Protein AF-A0A2K6G172-F1 (afdb_monomer_lite)

InterPro domains:
  IPR038752 IQ domain-containing protein H [PTHR14465] (1-135)

Radius of gyration: 27.64 Å; chains: 1; bounding box: 55×64×65 Å

Foldseek 3Di:
DDDPPPPDDVVVVVVVVVVVVVVVVVVVVVVVCVVVVVPPPDPVVVVVVVVVVVVVVVPDPDPDPPPPPPDPPPPPDDDDDPPPDDDDDDPDDPPVVVVVVLVVVCVVPVQDPVSQVVCCVVPVDGDDDDDDDPDD

pLDDT: mean 71.71, std 16.98, range [36.25, 97.62]

Structure (mmCIF, N/CA/C/O backbone):
data_AF-A0A2K6G172-F1
#
_entry.id   AF-A0A2K6G172-F1
#
loop_
_atom_site.group_PDB
_atom_site.id
_atom_site.type_symbol
_atom_site.label_atom_id
_atom_site.label_alt_id
_atom_site.label_comp_id
_atom_site.label_asym_id
_atom_site.label_entity_id
_atom_site.label_seq_id
_atom_site.pdbx_PDB_ins_code
_atom_site.Cartn_x
_atom_site.Cartn_y
_atom_site.Cartn_z
_atom_site.occupancy
_atom_site.B_iso_or_equiv
_atom_site.auth_seq_id
_atom_site.auth_comp_id
_atom_site.auth_asym_id
_atom_site.auth_atom_id
_atom_site.pdbx_PDB_model_num
ATOM 1 N N . MET A 1 1 ? -12.012 36.247 -32.125 1.00 36.25 1 MET A N 1
ATOM 2 C CA . MET A 1 1 ? -12.563 35.481 -30.994 1.00 36.25 1 MET A CA 1
ATOM 3 C C . MET A 1 1 ? -11.486 34.483 -30.634 1.00 36.25 1 MET A C 1
ATOM 5 O O . MET A 1 1 ? -11.160 33.651 -31.469 1.00 36.25 1 MET A O 1
ATOM 9 N N . THR A 1 2 ? -10.781 34.732 -29.533 1.00 42.03 2 THR A N 1
ATOM 10 C CA . THR A 1 2 ? -9.604 33.962 -29.114 1.00 42.03 2 THR A CA 1
ATOM 11 C C . THR A 1 2 ? -10.052 33.166 -27.903 1.00 42.03 2 THR A C 1
ATOM 13 O O . THR A 1 2 ? -10.256 33.736 -26.838 1.00 42.03 2 THR A O 1
ATOM 16 N N . GLU A 1 3 ? -10.318 31.884 -28.120 1.00 49.72 3 GLU A N 1
ATOM 17 C CA . GLU A 1 3 ? -10.799 30.957 -27.103 1.00 49.72 3 GLU A CA 1
ATOM 18 C C . GLU A 1 3 ? -9.665 30.723 -26.090 1.00 49.72 3 GLU A C 1
ATOM 20 O O . GLU A 1 3 ? -8.603 30.201 -26.443 1.00 49.72 3 GLU A O 1
ATOM 25 N N . GLU A 1 4 ? -9.854 31.167 -24.847 1.00 49.69 4 GLU A N 1
ATOM 26 C CA . GLU A 1 4 ? -8.942 30.890 -23.740 1.00 49.69 4 GLU A CA 1
ATOM 27 C C . GLU A 1 4 ? -9.039 29.399 -23.416 1.00 49.69 4 GLU A C 1
ATOM 29 O O . GLU A 1 4 ? -10.006 28.929 -22.823 1.00 49.69 4 GLU A O 1
ATOM 34 N N . SER A 1 5 ? -8.050 28.622 -23.855 1.00 55.66 5 SER A N 1
ATOM 35 C CA . SER A 1 5 ? -7.918 27.234 -23.433 1.00 55.66 5 SER A CA 1
ATOM 36 C C . SER A 1 5 ? -7.636 27.229 -21.932 1.00 55.66 5 SER A C 1
ATOM 38 O O . SER A 1 5 ? -6.499 27.487 -21.521 1.00 55.66 5 SER A O 1
ATOM 40 N N . GLU A 1 6 ? -8.663 26.973 -21.121 1.00 63.16 6 GLU A N 1
ATOM 41 C CA . GLU A 1 6 ? -8.497 26.681 -19.702 1.00 63.16 6 GLU A CA 1
ATOM 42 C C . GLU A 1 6 ? -7.418 25.605 -19.569 1.00 63.16 6 GLU A C 1
ATOM 44 O O . GLU A 1 6 ? -7.501 24.505 -20.123 1.00 63.16 6 GLU A O 1
ATOM 49 N N . ASN A 1 7 ? -6.328 25.994 -18.916 1.00 68.06 7 ASN A N 1
ATOM 50 C CA . ASN A 1 7 ? -5.125 25.200 -18.774 1.00 68.06 7 ASN A CA 1
ATOM 51 C C . ASN A 1 7 ? -5.439 24.074 -17.784 1.00 68.06 7 ASN A C 1
ATOM 53 O O . ASN A 1 7 ? -5.330 24.248 -16.572 1.00 68.06 7 ASN A O 1
ATOM 57 N N . TYR A 1 8 ? -5.947 22.958 -18.308 1.00 71.94 8 TYR A N 1
ATOM 58 C CA . TYR A 1 8 ? -6.303 21.786 -17.522 1.00 71.94 8 TYR A CA 1
ATOM 59 C C . TYR A 1 8 ? -5.034 21.206 -16.893 1.00 71.94 8 TYR A C 1
ATOM 61 O O . TYR A 1 8 ? -4.240 20.549 -17.568 1.00 71.94 8 TYR A O 1
ATOM 69 N N . ASP A 1 9 ? -4.841 21.469 -15.600 1.00 86.69 9 ASP A N 1
ATOM 70 C CA . ASP A 1 9 ? -3.805 20.830 -14.800 1.00 86.69 9 ASP A CA 1
ATOM 71 C C . ASP A 1 9 ? -4.366 19.529 -14.203 1.00 86.69 9 ASP A C 1
ATOM 73 O O . ASP A 1 9 ? -5.074 19.570 -13.188 1.00 86.69 9 ASP A O 1
ATOM 77 N N . PRO A 1 10 ? -4.055 18.360 -14.794 1.00 89.81 10 PRO A N 1
ATOM 78 C CA . PRO A 1 10 ? -4.575 17.085 -14.315 1.00 89.81 10 PRO A CA 1
ATOM 79 C C . PRO A 1 10 ? -4.172 16.815 -12.864 1.00 89.81 10 PRO A C 1
ATOM 81 O O . PRO A 1 10 ? -4.907 16.148 -12.138 1.00 89.81 10 PRO A O 1
ATOM 84 N N . VAL A 1 11 ? -3.018 17.328 -12.425 1.00 92.06 11 VAL A N 1
ATOM 85 C CA . VAL A 1 11 ? -2.538 17.138 -11.054 1.00 92.06 11 VAL A CA 1
ATOM 86 C C . VAL A 1 11 ? -3.365 17.980 -10.087 1.00 92.06 11 VAL A C 1
ATOM 88 O O . VAL A 1 11 ? -3.792 17.466 -9.052 1.00 92.06 11 VAL A O 1
ATOM 91 N N . GLY A 1 12 ? -3.643 19.236 -10.440 1.00 91.94 12 GLY A N 1
ATOM 92 C CA . GLY A 1 12 ? -4.508 20.127 -9.672 1.00 91.94 12 GLY A CA 1
ATOM 93 C C . GLY A 1 12 ? -5.913 19.558 -9.471 1.00 91.94 12 GLY A C 1
ATOM 94 O O . GLY A 1 12 ? -6.395 19.511 -8.339 1.00 91.94 12 GLY A O 1
ATOM 95 N N . SER A 1 13 ? -6.542 19.042 -10.532 1.00 93.12 13 SER A N 1
ATOM 96 C CA . SER A 1 13 ? -7.875 18.425 -10.441 1.00 93.12 13 SER A CA 1
ATOM 97 C C . SER A 1 13 ? -7.894 17.202 -9.520 1.00 93.12 13 SER A C 1
ATOM 99 O O . SER A 1 13 ? -8.789 17.078 -8.683 1.00 93.12 13 SER A O 1
ATOM 101 N N . ILE A 1 14 ? -6.880 16.334 -9.614 1.00 94.88 14 ILE A N 1
ATOM 102 C CA . ILE A 1 14 ? -6.747 15.168 -8.729 1.00 94.88 14 ILE A CA 1
ATOM 103 C C . ILE A 1 14 ? -6.564 15.613 -7.275 1.00 94.88 14 ILE A C 1
ATOM 105 O O . ILE A 1 14 ? -7.172 15.036 -6.376 1.00 94.88 14 ILE A O 1
ATOM 109 N N . LEU A 1 15 ? -5.749 16.640 -7.023 1.00 94.75 15 LEU A N 1
ATOM 110 C CA . LEU A 1 15 ? -5.473 17.103 -5.664 1.00 94.75 15 LEU A CA 1
ATOM 111 C C . LEU A 1 15 ? -6.719 17.694 -4.993 1.00 94.75 15 LEU A C 1
ATOM 113 O O . LEU A 1 15 ? -6.963 17.426 -3.817 1.00 94.75 15 LEU A O 1
ATOM 117 N N . ILE A 1 16 ? -7.521 18.451 -5.745 1.00 94.88 16 ILE A N 1
ATOM 118 C CA . ILE A 1 16 ? -8.801 18.992 -5.272 1.00 94.88 16 ILE A CA 1
ATOM 119 C C . ILE A 1 16 ? -9.770 17.852 -4.943 1.00 94.88 16 ILE A C 1
ATOM 121 O O . ILE A 1 16 ? -10.386 17.861 -3.879 1.00 94.88 16 ILE A O 1
ATOM 125 N N . GLN A 1 17 ? -9.861 16.843 -5.812 1.00 95.75 17 GLN A N 1
ATOM 126 C CA . GLN A 1 17 ? -10.735 15.693 -5.589 1.00 95.75 17 GLN A CA 1
ATOM 127 C C . GLN A 1 17 ? -10.321 14.890 -4.348 1.00 95.75 17 GLN A C 1
ATOM 129 O O . GLN A 1 17 ? -11.154 14.606 -3.494 1.00 95.75 17 GLN A O 1
ATOM 134 N N . VAL A 1 18 ? -9.027 14.589 -4.198 1.00 97.62 18 VAL A N 1
ATOM 135 C CA . VAL A 1 18 ? -8.506 13.893 -3.011 1.00 97.62 18 VAL A CA 1
ATOM 136 C C . VAL A 1 18 ? -8.783 14.695 -1.741 1.00 97.62 18 VAL A C 1
ATOM 138 O O . VAL A 1 18 ? -9.148 14.118 -0.721 1.00 97.62 18 VAL A O 1
ATOM 141 N N . HIS A 1 19 ? -8.623 16.018 -1.784 1.00 97.19 19 HIS A N 1
ATOM 142 C CA . HIS A 1 19 ? -8.904 16.871 -0.634 1.00 97.19 19 HIS A CA 1
ATOM 143 C C . HIS A 1 19 ? -10.375 16.779 -0.198 1.00 97.19 19 HIS A C 1
ATOM 145 O O . HIS A 1 19 ? -10.654 16.613 0.991 1.00 97.19 19 HIS A O 1
ATOM 151 N N . GLU A 1 20 ? -11.305 16.846 -1.150 1.00 97.00 20 GLU A N 1
ATOM 152 C CA . GLU A 1 20 ? -12.742 16.730 -0.892 1.00 97.00 20 GLU A CA 1
ATOM 153 C C . GLU A 1 20 ? -13.119 15.338 -0.355 1.00 97.00 20 GLU A C 1
ATOM 155 O O . GLU A 1 20 ? -13.793 15.219 0.672 1.00 97.00 20 GLU A O 1
ATOM 160 N N . ASP A 1 21 ? -12.599 14.277 -0.975 1.00 97.44 21 ASP A N 1
ATOM 161 C CA . ASP A 1 21 ? -12.836 12.896 -0.545 1.00 97.44 21 ASP A CA 1
ATOM 162 C C . ASP A 1 21 ? -12.342 12.661 0.893 1.00 97.44 21 ASP A C 1
ATOM 164 O O . ASP A 1 21 ? -13.026 12.031 1.709 1.00 97.44 21 ASP A O 1
ATOM 168 N N . LEU A 1 22 ? -11.167 13.202 1.236 1.00 97.62 22 LEU A N 1
ATOM 169 C CA . LEU A 1 22 ? -10.613 13.125 2.588 1.00 97.62 22 LEU A CA 1
ATOM 170 C C . LEU A 1 22 ? -11.458 13.900 3.604 1.00 97.62 22 LEU A C 1
ATOM 172 O O . LEU A 1 22 ? -11.632 13.430 4.734 1.00 97.62 22 LEU A O 1
ATOM 176 N N . TYR A 1 23 ? -12.004 15.055 3.219 1.00 96.00 23 TYR A N 1
ATOM 177 C CA . TYR A 1 23 ? -12.892 15.833 4.079 1.00 96.00 23 TYR A CA 1
ATOM 178 C C . TYR A 1 23 ? -14.171 15.050 4.409 1.00 96.00 23 TYR A C 1
ATOM 180 O O . TYR A 1 23 ? -14.504 14.869 5.585 1.00 96.00 23 TYR A O 1
ATOM 188 N N . GLN A 1 24 ? -14.826 14.482 3.395 1.00 96.12 24 GLN A N 1
ATOM 189 C CA . GLN A 1 24 ? -16.030 13.666 3.579 1.00 96.12 24 GLN A CA 1
ATOM 190 C C . GLN A 1 24 ? -15.756 12.388 4.375 1.00 96.12 24 GLN A C 1
ATOM 192 O O . GLN A 1 24 ? -16.582 11.954 5.184 1.00 96.12 24 GLN A O 1
ATOM 197 N N . LEU A 1 25 ? -14.596 11.762 4.163 1.00 95.31 25 LEU A N 1
ATOM 198 C CA . LEU A 1 25 ? -14.196 10.584 4.925 1.00 95.31 25 LEU A CA 1
ATOM 199 C C . LEU A 1 25 ? -14.031 10.922 6.408 1.00 95.31 25 LEU A C 1
ATOM 201 O O . LEU A 1 25 ? -14.536 10.189 7.261 1.00 95.31 25 LEU A O 1
ATOM 205 N N . LYS A 1 26 ? -13.375 12.045 6.722 1.00 92.75 26 LYS A N 1
ATOM 206 C CA . LYS A 1 26 ? -13.224 12.522 8.100 1.00 92.75 26 LYS A CA 1
ATOM 207 C C . LYS A 1 26 ? -14.585 12.747 8.752 1.00 92.75 26 LYS A C 1
ATOM 209 O O . LYS A 1 26 ? -14.801 12.262 9.860 1.00 92.75 26 LYS A O 1
ATOM 214 N N . GLU A 1 27 ? -15.505 13.423 8.069 1.00 91.50 27 GLU A N 1
ATOM 215 C CA . GLU A 1 27 ? -16.852 13.674 8.589 1.00 91.50 27 GLU A CA 1
ATOM 216 C C . GLU A 1 27 ? -17.590 12.359 8.894 1.00 91.50 27 GLU A C 1
ATOM 218 O O . GLU A 1 27 ? -18.073 12.151 10.014 1.00 91.50 27 GLU A O 1
ATOM 223 N N . LYS A 1 28 ? -17.575 11.407 7.952 1.00 92.81 28 LYS A N 1
ATOM 224 C CA . LYS A 1 28 ? -18.169 10.074 8.139 1.00 92.81 28 LYS A CA 1
ATOM 225 C C . LYS A 1 28 ? -17.560 9.349 9.341 1.00 92.81 28 LYS A C 1
ATOM 227 O O . LYS A 1 28 ? -18.300 8.838 10.178 1.00 92.81 28 LYS A O 1
ATOM 232 N N . LEU A 1 29 ? -16.232 9.345 9.477 1.00 86.94 29 LEU A N 1
ATOM 233 C CA . LEU A 1 29 ? -15.542 8.710 10.607 1.00 86.94 29 LEU A CA 1
ATOM 234 C C . LEU A 1 29 ? -15.863 9.381 11.946 1.00 86.94 29 LEU A C 1
ATOM 236 O O . LEU A 1 29 ? -16.038 8.684 12.947 1.00 86.94 29 LEU A O 1
ATOM 240 N N . THR A 1 30 ? -15.984 10.710 11.981 1.00 81.69 30 THR A N 1
ATOM 241 C CA . THR A 1 30 ? -16.383 11.414 13.208 1.00 81.69 30 THR A CA 1
ATOM 242 C C . THR A 1 30 ? -17.804 11.060 13.633 1.00 81.69 30 THR A C 1
ATOM 244 O O . THR A 1 30 ? -18.036 10.843 14.821 1.00 81.69 30 THR A O 1
ATOM 247 N N . LYS A 1 31 ? -18.729 10.895 12.679 1.00 82.44 31 LYS A N 1
ATOM 248 C CA . LYS A 1 31 ? -20.093 10.431 12.955 1.00 82.44 31 LYS A CA 1
ATOM 249 C C . LYS A 1 31 ? -20.113 9.006 13.524 1.00 82.44 31 LYS A C 1
ATOM 251 O O . LYS A 1 31 ? -20.748 8.776 14.548 1.00 82.44 31 LYS A O 1
ATOM 256 N N . PHE A 1 32 ? -19.363 8.075 12.929 1.00 68.31 32 PHE A N 1
ATOM 257 C CA . PHE A 1 32 ? -19.260 6.700 13.444 1.00 68.31 32 PHE A CA 1
ATOM 258 C C . PHE A 1 32 ? -18.601 6.630 14.826 1.00 68.31 32 PHE A C 1
ATOM 260 O O . PHE A 1 32 ? -19.015 5.838 15.670 1.00 68.31 32 PHE A O 1
ATOM 267 N N . SER A 1 33 ? -17.581 7.455 15.073 1.00 58.22 33 SER A N 1
ATOM 268 C CA . SER A 1 33 ? -16.931 7.548 16.384 1.00 58.22 33 SER A CA 1
ATOM 269 C C . SER A 1 33 ? -17.905 8.060 17.447 1.00 58.22 33 SER A C 1
ATOM 271 O O . SER A 1 33 ? -17.949 7.515 18.545 1.00 58.22 33 SER A O 1
ATOM 273 N N . LEU A 1 34 ? -18.747 9.042 17.105 1.00 58.19 34 LEU A N 1
ATOM 274 C CA . LEU A 1 34 ? -19.779 9.575 17.996 1.00 58.19 34 LEU A CA 1
ATOM 275 C C . LEU A 1 34 ? -20.856 8.527 18.339 1.00 58.19 34 LEU A C 1
ATOM 277 O O . LEU A 1 34 ? -21.249 8.436 19.498 1.00 58.19 34 LEU A O 1
ATOM 281 N N . GLU A 1 35 ? -21.276 7.702 17.374 1.00 56.03 35 GLU A N 1
ATOM 282 C CA . GLU A 1 35 ? -22.226 6.596 17.599 1.00 56.03 35 GLU A CA 1
ATOM 283 C C . GLU A 1 35 ? -21.615 5.443 18.425 1.00 56.03 35 GLU A C 1
ATOM 285 O O . GLU A 1 35 ? -22.300 4.865 19.267 1.00 56.03 35 GLU A O 1
ATOM 290 N N . LYS A 1 36 ? -20.317 5.137 18.261 1.00 54.44 36 LYS A N 1
ATOM 291 C CA . LYS A 1 36 ? -19.613 4.100 19.048 1.00 54.44 36 LYS A CA 1
ATOM 292 C C . LYS A 1 36 ? -19.187 4.539 20.451 1.00 54.44 36 LYS A C 1
ATOM 294 O O . LYS A 1 36 ? -18.973 3.691 21.310 1.00 54.44 36 LYS A O 1
ATOM 299 N N . LYS A 1 37 ? -19.067 5.844 20.709 1.00 54.69 37 LYS A N 1
ATOM 300 C CA . LYS A 1 37 ? -18.643 6.392 22.012 1.00 54.69 37 LYS A CA 1
ATOM 301 C C . LYS A 1 37 ? -19.701 6.235 23.119 1.00 54.69 37 LYS A C 1
ATOM 303 O O . LYS A 1 37 ? -19.434 6.592 24.263 1.00 54.69 37 LYS A O 1
ATOM 308 N N . GLY A 1 38 ? -20.885 5.709 22.792 1.00 54.91 38 GLY A N 1
ATOM 309 C CA . GLY A 1 38 ? -21.907 5.323 23.769 1.00 54.91 38 GLY A CA 1
ATOM 310 C C . GLY A 1 38 ? -21.553 4.075 24.588 1.00 54.91 38 GLY A C 1
ATOM 311 O O . GLY A 1 38 ? -22.126 3.875 25.654 1.00 54.91 38 GLY A O 1
ATOM 312 N N . GLU A 1 39 ? -20.591 3.265 24.136 1.00 62.53 39 GLU A N 1
ATOM 313 C CA . GLU A 1 39 ? -20.024 2.164 24.916 1.00 62.53 39 GLU A CA 1
ATOM 314 C C . GLU A 1 39 ? -18.762 2.678 25.613 1.00 62.53 39 GLU A C 1
ATOM 316 O O . GLU A 1 39 ? -17.709 2.869 25.002 1.00 62.53 39 GLU A O 1
ATOM 321 N N . THR A 1 40 ? -18.887 2.998 26.898 1.00 63.19 40 THR A N 1
ATOM 322 C CA . THR A 1 40 ? -17.771 3.476 27.711 1.00 63.19 40 THR A CA 1
ATOM 323 C C . THR A 1 40 ? -16.691 2.399 27.744 1.00 63.19 40 THR A C 1
ATOM 325 O O . THR A 1 40 ? -16.874 1.354 28.368 1.00 63.19 40 THR A O 1
ATOM 328 N N . LEU A 1 41 ? -15.573 2.633 27.059 1.00 67.50 41 LEU A N 1
ATOM 329 C CA . LEU A 1 41 ? -14.399 1.779 27.168 1.00 67.50 41 LEU A CA 1
ATOM 330 C C . LEU A 1 41 ? -13.908 1.858 28.618 1.00 67.50 41 LEU A C 1
ATOM 332 O O . LEU A 1 41 ? -13.392 2.893 29.042 1.00 67.50 41 LEU A O 1
ATOM 336 N N . ASP A 1 42 ? -14.132 0.795 29.387 1.00 80.25 42 ASP A N 1
ATOM 337 C CA . ASP A 1 42 ? -13.672 0.712 30.768 1.00 80.25 42 ASP A CA 1
ATOM 338 C C . ASP A 1 42 ? -12.140 0.692 30.785 1.00 80.25 42 ASP A C 1
ATOM 340 O O . ASP A 1 42 ? -11.498 -0.251 30.315 1.00 80.25 42 ASP A O 1
ATOM 344 N N . ILE A 1 43 ? -11.563 1.775 31.302 1.00 84.31 43 ILE A N 1
ATOM 345 C CA . ILE A 1 43 ? -10.116 1.990 31.373 1.00 84.31 43 ILE A CA 1
ATOM 346 C C . ILE A 1 43 ? -9.460 0.844 32.154 1.00 84.31 43 ILE A C 1
ATOM 348 O O . ILE A 1 43 ? -8.395 0.373 31.757 1.00 84.31 43 ILE A O 1
ATOM 352 N N . GLN A 1 44 ? -10.130 0.336 33.195 1.00 86.50 44 GLN A N 1
ATOM 353 C CA . GLN A 1 44 ? -9.614 -0.748 34.033 1.00 86.50 44 GLN A CA 1
ATOM 354 C C . GLN A 1 44 ? -9.526 -2.071 33.265 1.00 86.50 44 GLN A C 1
ATOM 356 O O . GLN A 1 44 ? -8.549 -2.811 33.394 1.00 86.50 44 GLN A O 1
ATOM 361 N N . ASN A 1 45 ? -10.514 -2.361 32.417 1.00 85.94 45 ASN A N 1
ATOM 362 C CA . ASN A 1 45 ? -10.497 -3.538 31.553 1.00 85.94 45 ASN A CA 1
ATOM 363 C C . ASN A 1 45 ? -9.341 -3.479 30.538 1.00 85.94 45 ASN A C 1
ATOM 365 O O . ASN A 1 45 ? -8.677 -4.486 30.290 1.00 85.94 45 ASN A O 1
ATOM 369 N N . LEU A 1 46 ? -9.055 -2.295 29.983 1.00 87.69 46 LEU A N 1
ATOM 370 C CA . LEU A 1 46 ? -7.934 -2.119 29.059 1.00 87.69 46 LEU A CA 1
ATOM 371 C C . LEU A 1 46 ? -6.582 -2.299 29.762 1.00 87.69 46 LEU A C 1
ATOM 373 O O . LEU A 1 46 ? -5.719 -3.004 29.243 1.00 87.69 46 LEU A O 1
ATOM 377 N N . GLU A 1 47 ? -6.422 -1.718 30.950 1.00 87.31 47 GLU A N 1
ATOM 378 C CA . GLU A 1 47 ? -5.227 -1.879 31.786 1.00 87.31 47 GLU A CA 1
ATOM 379 C C . GLU A 1 47 ? -4.993 -3.359 32.129 1.00 87.31 47 GLU A C 1
ATOM 381 O O . GLU A 1 47 ? -3.919 -3.903 31.869 1.00 87.31 47 GLU A O 1
ATOM 386 N N . THR A 1 48 ? -6.051 -4.063 32.543 1.00 90.56 48 THR A N 1
ATOM 387 C CA . THR A 1 48 ? -6.008 -5.505 32.837 1.00 90.56 48 THR A CA 1
ATOM 388 C C . THR A 1 48 ? -5.641 -6.341 31.602 1.00 90.56 48 THR A C 1
ATOM 390 O O . THR A 1 48 ? -4.876 -7.306 31.691 1.00 90.56 48 THR A O 1
ATOM 393 N N . ALA A 1 49 ? -6.170 -5.999 30.423 1.00 92.31 49 ALA A N 1
ATOM 394 C CA . ALA A 1 49 ? -5.862 -6.699 29.175 1.00 92.31 49 ALA A CA 1
ATOM 395 C C . ALA A 1 49 ? -4.402 -6.492 28.727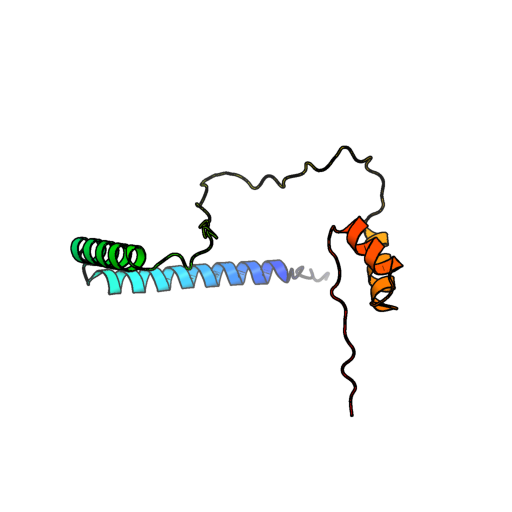 1.00 92.31 49 ALA A C 1
ATOM 397 O O . ALA A 1 49 ? -3.776 -7.431 28.214 1.00 92.31 49 ALA A O 1
ATOM 398 N N . ILE A 1 50 ? -3.847 -5.296 28.951 1.00 92.81 50 ILE A N 1
ATOM 399 C CA . ILE A 1 50 ? -2.437 -4.981 28.687 1.00 92.81 50 ILE A CA 1
ATOM 400 C C . ILE A 1 50 ? -1.543 -5.789 29.630 1.00 92.81 50 ILE A C 1
ATOM 402 O O . ILE A 1 50 ? -0.700 -6.549 29.148 1.00 92.81 50 ILE A O 1
ATOM 406 N N . GLU A 1 51 ? -1.776 -5.725 30.944 1.00 92.38 51 GLU A N 1
ATOM 407 C CA . GLU A 1 51 ? -0.984 -6.464 31.938 1.00 92.38 51 GLU A CA 1
ATOM 408 C C . GLU A 1 51 ? -0.986 -7.975 31.670 1.00 92.38 51 GLU A C 1
ATOM 410 O O . GLU A 1 51 ? 0.060 -8.634 31.703 1.00 92.38 51 GLU A O 1
ATOM 415 N N . ARG A 1 52 ? -2.152 -8.537 31.325 1.00 91.31 52 ARG A N 1
ATOM 416 C CA . ARG A 1 52 ? -2.290 -9.954 30.962 1.00 91.31 52 ARG A CA 1
ATOM 417 C C . ARG A 1 52 ? -1.434 -10.323 29.749 1.00 91.31 52 ARG A C 1
ATOM 419 O O . ARG A 1 52 ? -0.826 -11.395 29.729 1.00 91.31 52 ARG A O 1
ATOM 426 N N . THR A 1 53 ? -1.385 -9.450 28.747 1.00 91.75 53 THR A N 1
ATOM 427 C CA . THR A 1 53 ? -0.596 -9.664 27.528 1.00 91.75 53 THR A CA 1
ATOM 428 C C . THR A 1 53 ? 0.896 -9.538 27.817 1.00 91.75 53 THR A C 1
ATOM 430 O O . THR A 1 53 ? 1.673 -10.389 27.389 1.00 91.75 53 THR A O 1
ATOM 433 N N . GLU A 1 54 ? 1.309 -8.546 28.606 1.00 86.38 54 GLU A N 1
ATOM 434 C CA . GLU A 1 54 ? 2.705 -8.387 29.015 1.00 86.38 54 GLU A CA 1
ATOM 435 C C . GLU A 1 54 ? 3.219 -9.588 29.809 1.00 86.38 54 GLU A C 1
ATOM 437 O O . GLU A 1 54 ? 4.330 -10.063 29.561 1.00 86.38 54 GLU A O 1
ATOM 442 N N . MET A 1 55 ? 2.420 -10.106 30.745 1.00 84.06 55 MET A N 1
ATOM 443 C CA . MET A 1 55 ? 2.770 -11.321 31.483 1.00 84.06 55 MET A CA 1
ATOM 444 C C . MET A 1 55 ? 2.909 -12.530 30.551 1.00 84.06 55 MET A C 1
ATOM 446 O O . MET A 1 55 ? 3.860 -13.298 30.688 1.00 84.06 55 MET A O 1
ATOM 450 N N . GLY A 1 56 ? 2.009 -12.680 29.573 1.00 82.69 56 GLY A N 1
ATOM 451 C CA . GLY A 1 56 ? 2.083 -13.749 28.573 1.00 82.69 56 GLY A CA 1
ATOM 452 C C . GLY A 1 56 ? 3.328 -13.657 27.686 1.00 82.69 56 GLY A C 1
ATOM 453 O O . GLY A 1 56 ? 3.975 -14.669 27.428 1.00 82.69 56 GLY A O 1
ATOM 454 N N . LEU A 1 57 ? 3.709 -12.446 27.272 1.00 79.06 57 LEU A N 1
ATOM 455 C CA . LEU A 1 57 ? 4.912 -12.205 26.472 1.00 79.06 57 LEU A CA 1
ATOM 456 C C . LEU A 1 57 ? 6.205 -12.442 27.266 1.00 79.06 57 LEU A C 1
ATOM 458 O O . LEU A 1 57 ? 7.169 -12.958 26.707 1.00 79.06 57 LEU A O 1
ATOM 462 N N . LYS A 1 58 ? 6.225 -12.128 28.569 1.00 74.69 58 LYS A N 1
ATOM 463 C CA . LYS A 1 58 ? 7.377 -12.377 29.460 1.00 74.69 58 LYS A CA 1
ATOM 464 C C . LYS A 1 58 ? 7.685 -13.870 29.648 1.00 74.69 58 LYS A C 1
ATOM 466 O O . LYS A 1 58 ? 8.827 -14.213 29.936 1.00 74.69 58 LYS A O 1
ATOM 471 N N . LEU A 1 59 ? 6.694 -14.751 29.482 1.00 73.62 59 LEU A N 1
ATOM 472 C CA . LEU A 1 59 ? 6.859 -16.208 29.587 1.00 73.62 59 LEU A CA 1
ATOM 473 C C . LEU A 1 59 ? 7.364 -16.866 28.291 1.00 73.62 59 LEU A C 1
ATOM 475 O O . LEU A 1 59 ? 7.720 -18.045 28.313 1.00 73.62 59 LEU A O 1
ATOM 479 N N . LEU A 1 60 ? 7.410 -16.138 27.170 1.00 70.25 60 LEU A N 1
ATOM 480 C CA . LEU A 1 60 ? 7.954 -16.647 25.913 1.00 70.25 60 LEU A CA 1
ATOM 481 C C . LEU A 1 60 ? 9.491 -16.525 25.922 1.00 70.25 60 LEU A C 1
ATOM 483 O O . LEU A 1 60 ? 10.010 -15.410 26.009 1.00 70.25 60 LEU A O 1
ATOM 487 N N . PRO A 1 61 ? 10.254 -17.629 25.789 1.00 56.31 61 PRO A N 1
ATOM 488 C CA . PRO A 1 61 ? 11.699 -17.553 25.634 1.00 56.31 61 PRO A CA 1
ATOM 489 C C . PRO A 1 61 ? 12.030 -16.949 24.262 1.00 56.31 61 PRO A C 1
ATOM 491 O O . PRO A 1 61 ? 11.923 -17.615 23.237 1.00 56.31 61 PRO A O 1
ATOM 494 N N . THR A 1 62 ? 12.398 -15.664 24.252 1.00 59.31 62 THR A N 1
ATOM 495 C CA . THR A 1 62 ? 13.275 -15.011 23.259 1.00 59.31 62 THR A CA 1
ATOM 496 C C . THR A 1 62 ? 13.123 -15.479 21.803 1.00 59.31 62 THR A C 1
ATOM 498 O O . THR A 1 62 ? 14.062 -16.018 21.221 1.00 59.31 62 THR A O 1
ATOM 501 N N . LEU A 1 63 ? 11.970 -15.229 21.179 1.00 54.66 63 LEU A N 1
ATOM 502 C CA . LEU A 1 63 ? 11.810 -15.343 19.719 1.00 54.66 63 LEU A CA 1
ATOM 503 C C . LEU A 1 63 ? 11.521 -13.984 19.070 1.00 54.66 63 LEU A C 1
ATOM 505 O O . LEU A 1 63 ? 10.773 -13.868 18.104 1.00 54.66 63 LEU A O 1
ATOM 509 N N . ILE A 1 64 ? 12.118 -12.936 19.630 1.00 53.88 64 ILE A N 1
ATOM 510 C CA . ILE A 1 64 ? 12.108 -11.595 19.059 1.00 53.88 64 ILE A CA 1
ATOM 511 C C . ILE A 1 64 ? 13.551 -11.102 19.139 1.00 53.88 64 ILE A C 1
ATOM 513 O O . ILE A 1 64 ? 13.973 -10.498 20.123 1.00 53.88 64 ILE A O 1
ATOM 517 N N . ASP A 1 65 ? 14.325 -11.424 18.099 1.00 52.72 65 ASP A N 1
ATOM 518 C CA . ASP A 1 65 ? 15.412 -10.550 17.656 1.00 52.72 65 ASP A CA 1
ATOM 519 C C . ASP A 1 65 ? 14.882 -9.117 17.730 1.00 52.72 65 ASP A C 1
ATOM 521 O O . ASP A 1 65 ? 13.795 -8.837 17.217 1.00 52.72 65 ASP A O 1
ATOM 525 N N . GLN A 1 66 ? 15.580 -8.252 18.459 1.00 52.94 66 GLN A N 1
ATOM 526 C CA . GLN A 1 66 ? 15.165 -6.883 18.731 1.00 52.94 66 GLN A CA 1
ATOM 527 C C . GLN A 1 66 ? 15.177 -6.049 17.438 1.00 52.94 66 GLN A C 1
ATOM 529 O O . GLN A 1 66 ? 15.970 -5.129 17.274 1.00 52.94 66 GLN A O 1
ATOM 534 N N . LYS A 1 67 ? 14.241 -6.300 16.523 1.00 59.97 67 LYS A N 1
ATOM 535 C CA . LYS A 1 67 ? 13.690 -5.258 15.667 1.00 59.97 67 LYS A CA 1
ATOM 536 C C . LYS A 1 67 ? 12.654 -4.538 16.501 1.00 59.97 67 LYS A C 1
ATOM 538 O O . LYS A 1 67 ? 11.467 -4.850 16.455 1.00 59.97 67 LYS A O 1
ATOM 543 N N . SER A 1 68 ? 13.129 -3.581 17.291 1.00 55.56 68 SER A N 1
ATOM 544 C CA . SER A 1 68 ? 12.282 -2.501 17.769 1.00 55.56 68 SER A CA 1
ATOM 545 C C . SER A 1 68 ? 11.538 -1.947 16.557 1.00 55.56 68 SER A C 1
ATOM 547 O O . SER A 1 68 ? 12.116 -1.345 15.652 1.00 55.56 68 SER A O 1
ATOM 549 N N . PHE A 1 69 ? 10.239 -2.216 16.494 1.00 61.00 69 PHE A N 1
ATOM 550 C CA . PHE A 1 69 ? 9.377 -1.487 15.590 1.00 61.00 69 PHE A CA 1
ATOM 551 C C . PHE A 1 69 ? 9.293 -0.079 16.174 1.00 61.00 69 PHE A C 1
ATOM 553 O O . PHE A 1 69 ? 8.497 0.189 17.070 1.00 61.00 69 PHE A O 1
ATOM 560 N N . ILE A 1 70 ? 10.210 0.797 15.758 1.00 58.19 70 ILE A N 1
ATOM 561 C CA . ILE A 1 70 ? 10.144 2.211 16.104 1.00 58.19 70 ILE A CA 1
ATOM 562 C C . ILE A 1 70 ? 8.917 2.744 15.377 1.00 58.19 70 ILE A C 1
ATOM 564 O O . ILE A 1 70 ? 8.941 2.974 14.167 1.00 58.19 70 ILE A O 1
ATOM 568 N N . PHE A 1 71 ? 7.824 2.888 16.121 1.00 51.47 71 PHE A N 1
ATOM 569 C CA . PHE A 1 71 ? 6.690 3.676 15.677 1.00 51.47 71 PHE A CA 1
ATOM 570 C C . PHE A 1 71 ? 7.225 5.078 15.358 1.00 51.47 71 PHE A C 1
ATOM 572 O O . PHE A 1 71 ? 8.014 5.595 16.157 1.00 51.47 71 PHE A O 1
ATOM 579 N N . PRO A 1 72 ? 6.868 5.698 14.221 1.00 56.03 72 PRO A N 1
ATOM 580 C CA . PRO A 1 72 ? 7.199 7.093 14.000 1.00 56.03 72 PRO A CA 1
ATOM 581 C C . PRO A 1 72 ? 6.555 7.878 15.139 1.00 56.03 72 PRO A C 1
ATOM 583 O O . PRO A 1 72 ? 5.340 8.051 15.174 1.00 56.03 72 PRO A O 1
ATOM 586 N N . LEU A 1 73 ? 7.361 8.278 16.120 1.00 55.47 73 LEU A N 1
ATOM 587 C CA . LEU A 1 73 ? 6.954 9.274 17.088 1.00 55.47 73 LEU A CA 1
ATOM 588 C C . LEU A 1 73 ? 6.670 10.503 16.235 1.00 55.47 73 LEU A C 1
ATOM 590 O O . LEU A 1 73 ? 7.602 11.022 15.617 1.00 55.47 73 LEU A O 1
ATOM 594 N N . GLU A 1 74 ? 5.399 10.886 16.103 1.00 52.59 74 GLU A N 1
ATOM 595 C CA . GLU A 1 74 ? 5.017 12.119 15.426 1.00 52.59 74 GLU A CA 1
ATOM 596 C C . GLU A 1 74 ? 5.767 13.257 16.118 1.00 52.59 74 GLU A C 1
ATOM 598 O O . GLU A 1 74 ? 5.391 13.742 17.182 1.00 52.59 74 GLU A O 1
ATOM 603 N N . SER A 1 75 ? 6.915 13.630 15.550 1.00 52.59 75 SER A N 1
ATOM 604 C CA . SER A 1 75 ? 7.658 14.788 15.999 1.00 52.59 75 SER A CA 1
ATOM 605 C C . SER A 1 75 ? 6.926 15.988 15.420 1.00 52.59 75 SER A C 1
ATOM 607 O O . SER A 1 75 ? 7.201 16.424 14.298 1.00 52.59 75 SER A O 1
ATOM 609 N N . GLU A 1 76 ? 5.954 16.477 16.178 1.00 48.72 76 GLU A N 1
ATOM 610 C CA . GLU A 1 76 ? 5.414 17.827 16.075 1.00 48.72 76 GLU A CA 1
ATOM 611 C C . GLU A 1 76 ? 6.557 18.807 15.720 1.00 48.72 76 GLU A C 1
ATOM 613 O O . GLU A 1 76 ? 7.490 19.028 16.498 1.00 48.72 76 GLU A O 1
ATOM 618 N N . GLY A 1 77 ? 6.530 19.358 14.501 1.00 51.72 77 GLY A N 1
ATOM 619 C CA . GLY A 1 77 ? 7.249 20.594 14.176 1.00 51.72 77 GLY A CA 1
ATOM 620 C C . GLY A 1 77 ? 8.686 20.523 13.643 1.00 51.72 77 GLY A C 1
ATOM 621 O O . GLY A 1 77 ? 9.368 21.550 13.676 1.00 51.72 77 GLY A O 1
ATOM 622 N N . LYS A 1 78 ? 9.183 19.405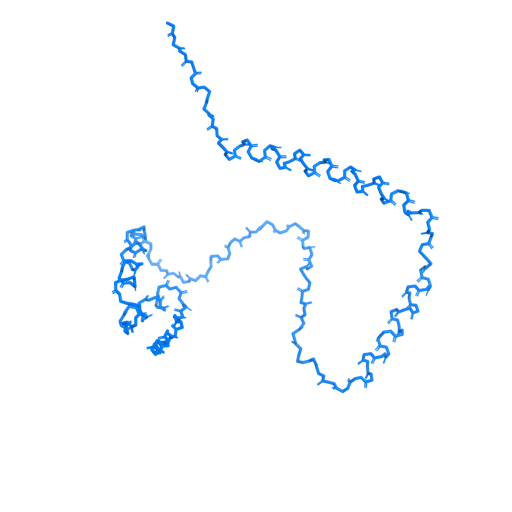 13.094 1.00 51.56 78 LYS A N 1
ATOM 623 C CA . LYS A 1 78 ? 10.460 19.423 12.340 1.00 51.56 78 LYS A CA 1
ATOM 624 C C . LYS A 1 78 ? 10.209 19.336 10.841 1.00 51.56 78 LYS A C 1
ATOM 626 O O . LYS A 1 78 ? 10.083 18.264 10.263 1.00 51.56 78 LYS A O 1
ATOM 631 N N . LEU A 1 79 ? 10.153 20.517 10.231 1.00 46.69 79 LEU A N 1
ATOM 632 C CA . LEU A 1 79 ? 10.241 20.755 8.794 1.00 46.69 79 LEU A CA 1
ATOM 633 C C . LEU A 1 79 ? 11.350 19.859 8.226 1.00 46.69 79 LEU A C 1
ATOM 635 O O . LEU A 1 79 ? 12.512 20.021 8.602 1.00 46.69 79 LEU A O 1
ATOM 639 N N . TRP A 1 80 ? 10.977 18.878 7.399 1.00 38.31 80 TRP A N 1
ATOM 640 C CA . TRP A 1 80 ? 11.889 17.919 6.782 1.00 38.31 80 TRP A CA 1
ATOM 641 C C . TRP A 1 80 ? 13.115 18.642 6.221 1.00 38.31 80 TRP A C 1
ATOM 643 O O . TRP A 1 80 ? 13.055 19.272 5.168 1.00 38.31 80 TRP A O 1
ATOM 653 N N . GLN A 1 81 ? 14.242 18.570 6.923 1.00 51.34 81 GLN A N 1
ATOM 654 C CA . GLN A 1 81 ? 15.526 18.934 6.348 1.00 51.34 81 GLN A CA 1
ATOM 655 C C . GLN A 1 81 ? 15.935 17.728 5.500 1.00 51.34 81 GLN A C 1
ATOM 657 O O . GLN A 1 81 ? 16.203 16.668 6.070 1.00 51.34 81 GLN A O 1
ATOM 662 N N . PRO A 1 82 ? 15.972 17.817 4.157 1.00 50.28 82 PRO A N 1
ATOM 663 C CA . PRO A 1 82 ? 16.579 16.756 3.378 1.00 50.28 82 PRO A CA 1
ATOM 664 C C . PRO A 1 82 ? 18.041 16.706 3.808 1.00 50.28 82 PRO A C 1
ATOM 666 O O . PRO A 1 82 ? 18.784 17.664 3.590 1.00 50.28 82 PRO A O 1
ATOM 669 N N . GLN A 1 83 ? 18.429 15.612 4.461 1.00 49.16 83 GLN A N 1
ATOM 670 C CA . GLN A 1 83 ? 19.776 15.342 4.946 1.00 49.16 83 GLN A CA 1
ATOM 671 C C . GLN A 1 83 ? 20.759 15.351 3.767 1.00 49.16 83 GLN A C 1
ATOM 673 O O . GLN A 1 83 ? 21.106 14.329 3.181 1.00 49.16 83 GLN A O 1
ATOM 678 N N . ARG A 1 84 ? 21.195 16.548 3.377 1.00 56.22 84 ARG A N 1
ATOM 679 C CA . ARG A 1 84 ? 22.283 16.779 2.437 1.00 56.22 84 ARG A CA 1
ATOM 680 C C . ARG A 1 84 ? 23.560 16.895 3.237 1.00 56.22 84 ARG A C 1
ATOM 682 O O . ARG A 1 84 ? 24.021 18.012 3.408 1.00 56.22 84 ARG A O 1
ATOM 689 N N . GLN A 1 85 ? 24.146 15.785 3.670 1.00 56.91 85 GLN A N 1
ATOM 690 C CA . GLN A 1 85 ? 25.586 15.753 3.945 1.00 56.91 85 GLN A CA 1
ATOM 691 C C . GLN A 1 85 ? 26.169 14.384 3.594 1.00 56.91 85 GLN A C 1
ATOM 693 O O . GLN A 1 85 ? 26.492 13.576 4.454 1.00 56.91 85 GLN A O 1
ATOM 698 N N . HIS A 1 86 ? 26.355 14.159 2.294 1.00 42.78 86 HIS A N 1
ATOM 699 C CA . HIS A 1 86 ? 27.474 13.352 1.825 1.00 42.78 86 HIS A CA 1
ATOM 700 C C . HIS A 1 86 ? 28.394 14.252 1.014 1.00 42.78 86 HIS A C 1
ATOM 702 O O . HIS A 1 86 ? 28.079 14.583 -0.125 1.00 42.78 86 HIS A O 1
ATOM 708 N N . GLY A 1 87 ? 29.508 14.623 1.647 1.00 40.94 87 GLY A N 1
ATOM 709 C CA . GLY A 1 87 ? 30.767 14.992 1.011 1.00 40.94 87 GLY A CA 1
ATOM 710 C C . GLY A 1 87 ? 30.775 16.299 0.226 1.00 40.94 87 GLY A C 1
ATOM 711 O O . GLY A 1 87 ? 29.943 16.567 -0.636 1.00 40.94 87 GLY A O 1
ATOM 712 N N . SER A 1 88 ? 31.804 17.101 0.464 1.00 51.81 88 SER A N 1
ATOM 713 C CA . SER A 1 88 ? 32.263 18.097 -0.495 1.00 51.81 88 SER A CA 1
ATOM 714 C C . SER A 1 88 ? 32.623 17.407 -1.819 1.00 51.81 88 SER A C 1
ATOM 716 O O . SER A 1 88 ? 33.756 16.978 -2.020 1.00 51.81 88 SER A O 1
ATOM 718 N N . PHE A 1 89 ? 31.660 17.277 -2.727 1.00 45.78 89 PHE A N 1
ATOM 719 C CA . PHE A 1 89 ? 31.910 16.877 -4.107 1.00 45.78 89 PHE A CA 1
ATOM 720 C C . PHE A 1 89 ? 31.735 18.102 -5.010 1.00 45.78 89 PHE A C 1
ATOM 722 O O . PHE A 1 89 ? 30.719 18.799 -4.897 1.00 45.78 89 PHE A O 1
ATOM 729 N N . PRO A 1 90 ? 32.701 18.403 -5.899 1.00 45.03 90 PRO A N 1
ATOM 730 C CA . PRO A 1 90 ? 32.601 19.555 -6.773 1.00 45.03 90 PRO A CA 1
ATOM 731 C C . PRO A 1 90 ? 31.374 19.406 -7.672 1.00 45.03 90 PRO A C 1
ATOM 733 O O . PRO A 1 90 ? 31.201 18.423 -8.397 1.00 45.03 90 PRO A O 1
ATOM 736 N N . ARG A 1 91 ? 30.495 20.406 -7.595 1.00 50.38 91 ARG A N 1
ATOM 737 C CA . ARG A 1 91 ? 29.306 20.545 -8.431 1.00 50.38 91 ARG A CA 1
ATOM 738 C C . ARG A 1 91 ? 29.701 20.847 -9.872 1.00 50.38 91 ARG A C 1
ATOM 740 O O . ARG A 1 91 ? 29.614 21.998 -10.264 1.00 50.38 91 ARG A O 1
ATOM 747 N N . VAL A 1 92 ? 30.039 19.838 -10.669 1.00 48.25 92 VAL A N 1
ATOM 748 C CA . VAL A 1 92 ? 29.787 19.865 -12.121 1.00 48.25 92 VAL A CA 1
ATOM 749 C C . VAL A 1 92 ? 29.637 18.431 -12.628 1.00 48.25 92 VAL A C 1
ATOM 751 O O . VAL A 1 92 ? 30.609 17.806 -13.028 1.00 48.25 92 VAL A O 1
ATOM 754 N N . PHE A 1 93 ? 28.412 17.898 -12.668 1.00 49.66 93 PHE A N 1
ATOM 755 C CA . PHE A 1 93 ? 28.103 16.797 -13.585 1.00 49.66 93 PHE A CA 1
ATOM 756 C C . PHE A 1 93 ? 26.680 16.944 -14.141 1.00 49.66 93 PHE A C 1
ATOM 758 O O . PHE A 1 93 ? 25.733 17.058 -13.359 1.00 49.66 93 PHE A O 1
ATOM 765 N N . PRO A 1 94 ? 26.489 16.896 -15.475 1.00 48.88 94 PRO A N 1
ATOM 766 C CA . PRO A 1 94 ? 25.167 16.919 -16.093 1.00 48.88 94 PRO A CA 1
ATOM 767 C C . PRO A 1 94 ? 24.470 15.574 -15.831 1.00 48.88 94 PRO A C 1
ATOM 769 O O . PRO A 1 94 ? 24.578 14.611 -16.591 1.00 48.88 94 PRO A O 1
ATOM 772 N N . ARG A 1 95 ? 23.795 15.485 -14.680 1.00 53.16 95 ARG A N 1
ATOM 773 C CA . ARG A 1 95 ? 23.274 14.241 -14.084 1.00 53.16 95 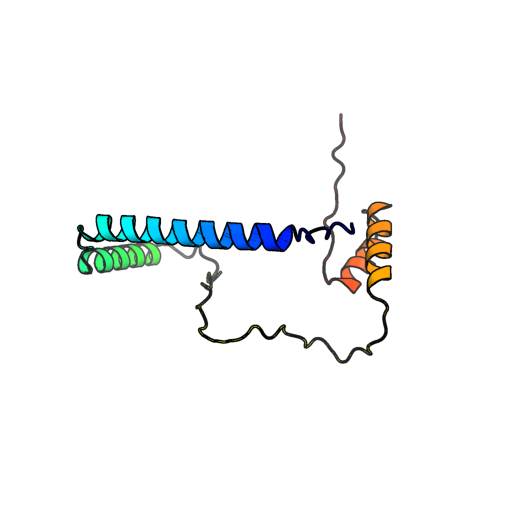ARG A CA 1
ATOM 774 C C . ARG A 1 95 ? 22.119 13.611 -14.874 1.00 53.16 95 ARG A C 1
ATOM 776 O O . ARG A 1 95 ? 21.909 12.405 -14.773 1.00 53.16 95 ARG A O 1
ATOM 783 N N . ALA A 1 96 ? 21.417 14.387 -15.702 1.00 54.78 96 ALA A N 1
ATOM 784 C CA . ALA A 1 96 ? 20.271 13.904 -16.473 1.00 54.78 96 ALA A CA 1
ATOM 785 C C . ALA A 1 96 ? 20.666 12.889 -17.563 1.00 54.78 96 ALA A C 1
ATOM 787 O O . ALA A 1 96 ? 20.018 11.855 -17.700 1.00 54.78 96 ALA A O 1
ATOM 788 N N . LYS A 1 97 ? 21.773 13.113 -18.290 1.00 54.84 97 LYS A N 1
ATOM 789 C CA . LYS A 1 97 ? 22.157 12.239 -19.418 1.00 54.84 97 LYS A CA 1
ATOM 790 C C . LYS A 1 97 ? 22.830 10.928 -18.987 1.00 54.84 97 LYS A C 1
ATOM 792 O O . LYS A 1 97 ? 22.764 9.941 -19.713 1.00 54.84 97 LYS A O 1
ATOM 797 N N . ARG A 1 98 ? 23.428 10.879 -17.788 1.00 59.69 98 ARG A N 1
ATOM 798 C CA . ARG A 1 98 ? 24.096 9.670 -17.263 1.00 59.69 98 ARG A CA 1
ATOM 799 C C . ARG A 1 98 ? 23.117 8.608 -16.762 1.00 59.69 98 ARG A C 1
ATOM 801 O O . ARG A 1 98 ? 23.374 7.428 -16.969 1.00 59.69 98 ARG A O 1
ATOM 808 N N . LYS A 1 99 ? 21.988 9.015 -16.163 1.00 63.19 99 LYS A N 1
ATOM 809 C CA . LYS A 1 99 ? 20.955 8.078 -15.680 1.00 63.19 99 LYS A CA 1
ATOM 810 C C . LYS A 1 99 ? 20.319 7.300 -16.837 1.00 63.19 99 LYS A C 1
ATOM 812 O O . LYS A 1 99 ? 20.180 6.087 -16.749 1.00 63.19 99 LYS A O 1
ATOM 817 N N . ILE A 1 100 ? 20.018 7.983 -17.944 1.00 73.25 100 ILE A N 1
ATOM 818 C CA . ILE A 1 100 ? 19.496 7.355 -19.169 1.00 73.25 100 ILE A CA 1
ATOM 819 C C . ILE A 1 100 ? 20.541 6.419 -19.787 1.00 73.25 100 ILE A C 1
ATOM 821 O O . ILE A 1 100 ? 20.228 5.271 -20.083 1.00 73.25 100 ILE A O 1
ATOM 825 N N . GLY A 1 101 ? 21.797 6.867 -19.903 1.00 72.81 101 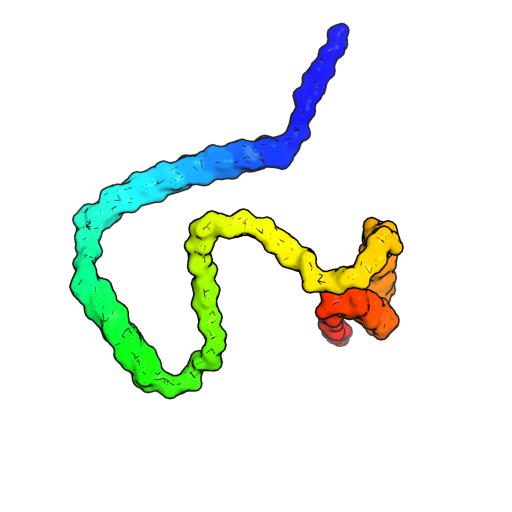GLY A N 1
ATOM 826 C CA . GLY A 1 101 ? 22.872 6.040 -20.455 1.00 72.81 101 GLY A CA 1
ATOM 827 C C . GLY A 1 101 ? 23.151 4.765 -19.652 1.00 72.81 101 GLY A C 1
ATOM 828 O O . GLY A 1 101 ? 23.399 3.718 -20.242 1.00 72.81 101 GLY A O 1
ATOM 829 N N . LEU A 1 102 ? 23.087 4.824 -18.318 1.00 72.88 102 LEU A N 1
ATOM 830 C CA . LEU A 1 102 ? 23.296 3.646 -17.476 1.00 72.88 102 LEU A CA 1
ATOM 831 C C . LEU A 1 102 ? 22.111 2.671 -17.544 1.00 72.88 102 LEU A C 1
ATOM 833 O O . LEU A 1 102 ? 22.333 1.473 -17.682 1.00 72.88 102 LEU A O 1
ATOM 837 N N . ASN A 1 103 ? 20.872 3.172 -17.511 1.00 74.00 103 ASN A N 1
ATOM 838 C CA . ASN A 1 103 ? 19.677 2.331 -17.642 1.00 74.00 103 ASN A CA 1
ATOM 839 C C . ASN A 1 103 ? 19.663 1.561 -18.970 1.00 74.00 103 ASN A C 1
ATOM 841 O O . ASN A 1 103 ? 19.411 0.361 -18.972 1.00 74.00 103 ASN A O 1
ATOM 845 N N . VAL A 1 104 ? 20.007 2.220 -20.083 1.00 78.69 104 VAL A N 1
ATOM 846 C CA . VAL A 1 104 ? 20.089 1.568 -21.401 1.00 78.69 104 VAL A CA 1
ATOM 847 C C . VAL A 1 104 ? 21.158 0.475 -21.416 1.00 78.69 104 VAL A C 1
ATOM 849 O O . VAL A 1 104 ? 20.909 -0.612 -21.925 1.00 78.69 104 VAL A O 1
ATOM 852 N N . LYS A 1 105 ? 22.325 0.724 -20.811 1.00 74.44 105 LYS A N 1
ATOM 853 C CA . LYS A 1 105 ? 23.400 -0.274 -20.718 1.00 74.44 105 LYS A CA 1
ATOM 854 C C . LYS A 1 105 ? 22.984 -1.522 -19.930 1.00 74.44 105 LYS A C 1
ATOM 856 O O . LYS A 1 105 ? 23.271 -2.629 -20.367 1.00 74.44 105 LYS A O 1
ATOM 861 N N . ILE A 1 106 ? 22.269 -1.360 -18.815 1.00 79.88 106 ILE A N 1
ATOM 862 C CA . ILE A 1 106 ? 21.762 -2.490 -18.012 1.00 79.88 106 ILE A CA 1
ATOM 863 C C . ILE A 1 106 ? 20.677 -3.264 -18.769 1.00 79.88 106 ILE A C 1
ATOM 865 O O . ILE A 1 106 ? 20.637 -4.484 -18.691 1.00 79.88 106 ILE A O 1
ATOM 869 N N . MET A 1 107 ? 19.803 -2.576 -19.511 1.00 76.50 107 MET A N 1
ATOM 870 C CA . MET A 1 107 ? 18.754 -3.235 -20.302 1.00 76.50 107 MET A CA 1
ATOM 871 C C . MET A 1 107 ? 19.310 -4.061 -21.464 1.00 76.50 107 MET A C 1
ATOM 873 O O . MET A 1 107 ? 18.697 -5.052 -21.845 1.00 76.50 107 MET A O 1
ATOM 877 N N . GLN A 1 108 ? 20.442 -3.647 -22.037 1.00 77.19 108 GLN A N 1
ATOM 878 C CA . GLN A 1 108 ? 21.107 -4.388 -23.110 1.00 77.19 108 GLN A CA 1
ATOM 879 C C . GLN A 1 108 ? 21.742 -5.689 -22.608 1.00 77.19 108 GLN A C 1
ATOM 881 O O . GLN A 1 108 ? 21.741 -6.675 -23.336 1.00 77.19 108 GLN A O 1
ATOM 886 N N . ASP A 1 109 ? 22.271 -5.690 -21.381 1.00 80.00 109 ASP A N 1
ATOM 887 C CA . ASP A 1 109 ? 22.866 -6.867 -20.749 1.00 80.00 109 ASP A CA 1
ATOM 888 C C . ASP A 1 109 ? 22.800 -6.735 -19.211 1.00 80.00 109 ASP A C 1
ATOM 890 O O . ASP A 1 109 ? 23.641 -6.046 -18.608 1.00 80.00 109 ASP A O 1
ATOM 894 N N . PRO A 1 110 ? 21.795 -7.357 -18.567 1.00 77.19 110 PRO A N 1
ATOM 895 C CA . PRO A 1 110 ? 21.599 -7.273 -17.122 1.00 77.19 110 PRO A CA 1
ATOM 896 C C . PRO A 1 110 ? 22.588 -8.137 -16.322 1.00 77.19 110 PRO A C 1
ATOM 898 O O . PRO A 1 110 ? 22.748 -7.919 -15.117 1.00 77.19 110 PRO A O 1
ATOM 901 N N . GLU A 1 111 ? 23.266 -9.093 -16.962 1.00 82.50 111 GLU A N 1
ATOM 902 C CA . GLU A 1 111 ? 24.226 -9.998 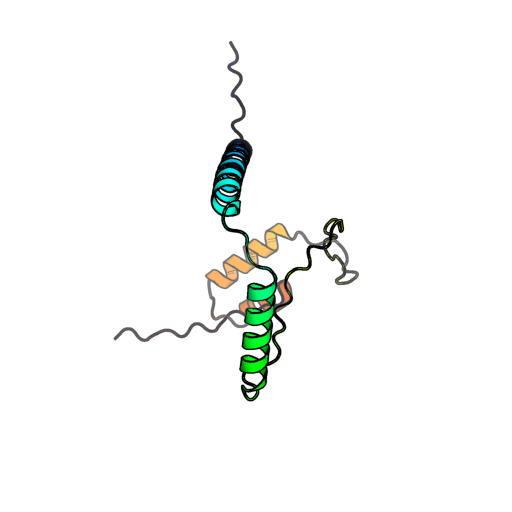-16.314 1.00 82.50 111 GLU A CA 1
ATOM 903 C C . GLU A 1 111 ? 25.660 -9.440 -16.345 1.00 82.50 111 GLU A C 1
ATOM 905 O O . GLU A 1 111 ? 26.526 -9.880 -15.582 1.00 82.50 111 GLU A O 1
ATOM 910 N N . ASN A 1 112 ? 25.903 -8.403 -17.151 1.00 86.69 112 ASN A N 1
ATOM 911 C CA . ASN A 1 112 ? 27.210 -7.782 -17.317 1.00 86.69 112 ASN A CA 1
ATOM 912 C C . ASN A 1 112 ? 27.841 -7.278 -16.005 1.00 86.69 112 ASN A C 1
ATOM 914 O O . ASN A 1 112 ? 27.318 -6.383 -15.328 1.00 86.69 112 ASN A O 1
ATOM 918 N N . ILE A 1 113 ? 29.048 -7.761 -15.695 1.00 85.62 113 ILE A N 1
ATOM 919 C CA . ILE A 1 113 ? 29.795 -7.392 -14.481 1.00 85.62 113 ILE A CA 1
ATOM 920 C C . ILE A 1 113 ? 30.101 -5.884 -14.437 1.00 85.62 113 ILE A C 1
ATOM 922 O O . ILE A 1 113 ? 29.954 -5.255 -13.385 1.00 85.62 113 ILE A O 1
ATOM 926 N N . TYR A 1 114 ? 30.469 -5.271 -15.569 1.00 86.19 114 TYR A N 1
ATOM 927 C CA . TYR A 1 114 ? 30.840 -3.851 -15.620 1.00 86.19 114 TYR A CA 1
ATOM 928 C C . TYR A 1 114 ? 29.635 -2.929 -15.412 1.00 86.19 114 TYR A C 1
ATOM 930 O O . TYR A 1 114 ? 29.741 -1.910 -14.724 1.00 86.19 114 TYR A O 1
ATOM 938 N N . HIS A 1 115 ? 28.471 -3.289 -15.957 1.00 85.19 115 HIS A N 1
ATOM 939 C CA . HIS A 1 115 ? 27.241 -2.524 -15.740 1.00 85.19 115 HIS A CA 1
ATOM 940 C C . HIS A 1 115 ? 26.776 -2.622 -14.286 1.00 85.19 115 HIS A C 1
ATOM 942 O O . HIS A 1 115 ? 26.412 -1.606 -13.690 1.00 85.19 115 HIS A O 1
ATOM 948 N N . ARG A 1 116 ? 26.879 -3.808 -13.675 1.00 86.31 116 ARG A N 1
ATOM 949 C CA . ARG A 1 116 ? 26.546 -4.010 -12.257 1.00 86.31 116 ARG A CA 1
ATOM 950 C C . ARG A 1 116 ? 27.465 -3.214 -11.327 1.00 86.31 116 ARG A C 1
ATOM 952 O O . ARG A 1 116 ? 26.971 -2.550 -10.414 1.00 86.31 116 ARG A O 1
ATOM 959 N N . ALA A 1 117 ? 28.772 -3.194 -11.596 1.00 86.25 117 ALA A N 1
ATOM 960 C CA . ALA A 1 117 ? 29.722 -2.367 -10.848 1.00 86.25 117 ALA A CA 1
ATOM 961 C C . ALA A 1 117 ? 29.395 -0.866 -10.962 1.00 86.25 117 ALA A C 1
ATOM 963 O O . ALA A 1 117 ? 29.431 -0.139 -9.967 1.00 86.25 117 ALA A O 1
ATOM 964 N N . ALA A 1 118 ? 29.005 -0.403 -12.153 1.00 84.50 118 ALA A N 1
ATOM 965 C CA . ALA A 1 118 ? 28.617 0.987 -12.372 1.00 84.50 118 ALA A CA 1
ATOM 966 C C . ALA A 1 118 ? 27.320 1.377 -11.635 1.00 84.50 118 ALA A C 1
ATOM 968 O O . ALA A 1 118 ? 27.210 2.509 -11.163 1.00 84.50 118 ALA A O 1
ATOM 969 N N . VAL A 1 119 ? 26.343 0.473 -11.500 1.00 82.38 119 VAL A N 1
ATOM 970 C CA . VAL A 1 119 ? 25.127 0.715 -10.696 1.00 82.38 119 VAL A CA 1
ATOM 971 C C . VAL A 1 119 ? 25.472 0.875 -9.223 1.00 82.38 119 VAL A C 1
ATOM 973 O O . VAL A 1 119 ? 25.051 1.854 -8.606 1.00 82.38 119 VAL A O 1
ATOM 976 N N . ASN A 1 120 ? 26.295 -0.026 -8.689 1.00 84.75 120 ASN A N 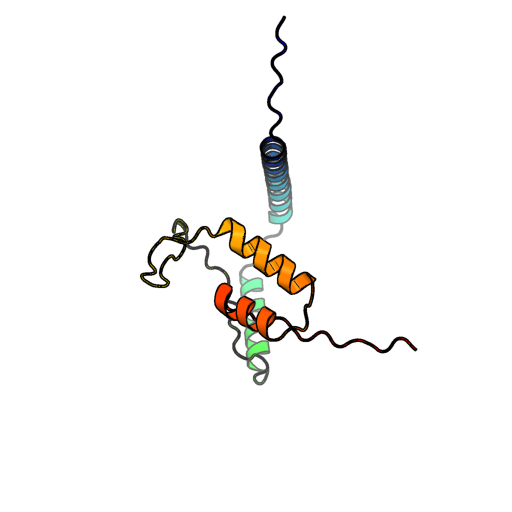1
ATOM 977 C CA . ASN A 1 120 ? 26.731 0.043 -7.300 1.00 84.75 120 ASN A CA 1
ATOM 978 C C . ASN A 1 120 ? 27.494 1.345 -7.009 1.00 84.75 120 ASN A C 1
ATOM 980 O O . ASN A 1 120 ? 27.180 2.045 -6.054 1.00 84.75 120 ASN A O 1
ATOM 984 N N . ALA A 1 121 ? 28.414 1.751 -7.888 1.00 84.12 121 ALA A N 1
ATOM 985 C CA . ALA A 1 121 ? 29.164 2.996 -7.718 1.00 84.12 121 ALA A CA 1
ATOM 986 C C . ALA A 1 121 ? 28.290 4.268 -7.786 1.00 84.12 121 ALA A C 1
ATOM 988 O O . ALA A 1 121 ? 28.580 5.248 -7.106 1.00 84.12 121 ALA A O 1
ATOM 989 N N . ASN A 1 122 ? 27.228 4.280 -8.602 1.00 85.06 122 ASN A N 1
ATOM 990 C CA . ASN A 1 122 ? 26.372 5.462 -8.779 1.00 85.06 122 ASN A CA 1
ATOM 991 C C . ASN A 1 122 ? 25.225 5.558 -7.761 1.00 85.06 122 ASN A C 1
ATOM 993 O O . ASN A 1 122 ? 24.768 6.666 -7.467 1.00 85.06 122 ASN A O 1
ATOM 997 N N . TYR A 1 123 ? 24.727 4.416 -7.281 1.00 80.31 123 TYR A N 1
ATOM 998 C CA . TYR A 1 123 ? 23.497 4.329 -6.486 1.00 80.31 123 TYR A CA 1
ATOM 999 C C . TYR A 1 123 ? 23.658 3.578 -5.158 1.00 80.31 123 TYR A C 1
ATOM 1001 O O . TYR A 1 123 ? 22.720 3.579 -4.368 1.00 80.31 123 TYR A O 1
ATOM 1009 N N . GLY A 1 124 ? 24.810 2.951 -4.894 1.00 82.56 124 GLY A N 1
ATOM 1010 C CA . GLY A 1 124 ? 25.075 2.192 -3.665 1.00 82.56 124 GLY A CA 1
ATOM 1011 C C . GLY A 1 124 ? 24.293 0.880 -3.548 1.00 82.56 124 GLY A C 1
ATOM 1012 O O . GLY A 1 124 ? 24.143 0.361 -2.447 1.00 82.56 124 GLY A O 1
ATOM 1013 N N . ILE A 1 125 ? 23.750 0.366 -4.659 1.00 83.56 125 ILE A N 1
ATOM 1014 C CA . ILE A 1 125 ? 22.913 -0.843 -4.690 1.00 83.56 125 ILE A CA 1
ATOM 1015 C C . ILE A 1 125 ? 23.463 -1.887 -5.668 1.00 83.56 125 ILE A C 1
ATOM 1017 O O . ILE A 1 125 ? 24.018 -1.548 -6.713 1.00 83.56 125 ILE A O 1
ATOM 1021 N N . SER A 1 126 ? 23.268 -3.169 -5.348 1.00 84.56 126 SER A N 1
ATOM 1022 C CA . SER A 1 126 ? 23.654 -4.305 -6.197 1.00 84.56 126 SER A CA 1
ATOM 1023 C C . SER A 1 126 ? 22.421 -5.008 -6.766 1.00 84.56 126 SER A C 1
ATOM 1025 O O . SER A 1 126 ? 21.467 -5.268 -6.038 1.00 84.56 126 SER A O 1
ATOM 1027 N N . LEU A 1 127 ? 22.437 -5.329 -8.065 1.00 81.38 127 LEU A N 1
ATOM 1028 C CA . LEU A 1 127 ? 21.339 -6.050 -8.721 1.00 81.38 127 LEU A CA 1
ATOM 1029 C C . LEU A 1 127 ? 21.389 -7.553 -8.384 1.00 81.38 127 LEU A C 1
ATOM 1031 O O . LEU A 1 127 ? 22.489 -8.116 -8.385 1.00 81.38 127 LEU A O 1
ATOM 1035 N N . PRO A 1 128 ? 20.247 -8.216 -8.130 1.00 83.62 128 PRO A N 1
ATOM 1036 C CA . PRO A 1 128 ? 20.201 -9.659 -7.901 1.00 83.62 128 PRO A CA 1
ATOM 1037 C C . PRO A 1 128 ? 20.630 -10.434 -9.155 1.00 83.62 128 PRO A C 1
ATOM 1039 O O . PRO A 1 128 ? 20.430 -9.973 -10.277 1.00 83.62 128 PRO A O 1
ATOM 1042 N N . TYR A 1 129 ? 21.220 -11.616 -8.966 1.00 79.12 129 TYR A N 1
ATOM 1043 C CA . TYR A 1 129 ? 21.521 -12.521 -10.076 1.00 79.12 129 TYR A CA 1
ATOM 1044 C C . TYR A 1 129 ? 20.225 -13.151 -10.591 1.00 79.12 129 TYR A C 1
ATOM 1046 O O . TYR A 1 129 ? 19.443 -13.698 -9.811 1.00 79.12 129 TYR A O 1
ATOM 1054 N N . ILE A 1 130 ? 19.998 -13.071 -11.899 1.00 77.94 130 ILE A N 1
ATOM 1055 C CA . ILE A 1 130 ? 18.846 -13.688 -12.551 1.00 77.94 130 ILE A CA 1
ATOM 1056 C C . ILE A 1 130 ? 19.282 -15.084 -12.992 1.00 77.94 130 ILE A C 1
ATOM 1058 O O . ILE A 1 130 ? 20.117 -15.227 -13.874 1.00 77.94 130 ILE A O 1
ATOM 1062 N N . ASN A 1 131 ? 18.737 -16.126 -12.366 1.00 73.75 131 ASN A N 1
ATOM 1063 C CA . ASN A 1 131 ? 18.941 -17.494 -12.835 1.00 73.75 131 ASN A CA 1
ATOM 1064 C C . ASN A 1 131 ? 17.914 -17.795 -13.928 1.00 73.75 131 ASN A C 1
ATOM 1066 O O . ASN A 1 131 ? 16.708 -17.685 -13.686 1.00 73.75 131 ASN A O 1
ATOM 1070 N N . GLN A 1 132 ? 18.363 -18.215 -15.110 1.00 74.81 132 GLN A N 1
ATOM 1071 C CA . GLN A 1 132 ? 17.440 -18.729 -16.117 1.00 74.81 132 GLN A CA 1
ATOM 1072 C C . GLN A 1 132 ? 16.870 -20.067 -15.639 1.00 74.81 132 GLN A C 1
ATOM 1074 O O . GLN A 1 132 ? 17.609 -21.010 -15.346 1.00 74.81 132 GLN A O 1
ATOM 1079 N N . ARG A 1 133 ? 15.541 -20.168 -15.558 1.00 73.44 133 ARG A N 1
ATOM 1080 C CA . ARG A 1 133 ? 14.893 -21.476 -15.436 1.00 73.44 133 ARG A CA 1
ATOM 1081 C C . ARG A 1 133 ? 15.001 -22.143 -16.801 1.00 73.44 133 ARG A C 1
ATOM 1083 O O . ARG A 1 133 ? 14.580 -21.549 -17.790 1.00 73.44 133 ARG A O 1
ATOM 1090 N N . LYS A 1 134 ? 15.561 -23.353 -16.870 1.00 68.44 134 LYS A N 1
ATOM 1091 C CA . LYS A 1 134 ? 15.493 -24.148 -18.101 1.00 68.44 134 LYS A CA 1
ATOM 1092 C C . LYS A 1 134 ? 14.018 -24.460 -18.354 1.00 68.44 134 LYS A C 1
ATOM 1094 O O . LYS A 1 134 ? 13.402 -25.149 -17.547 1.00 68.44 134 LYS A O 1
ATOM 1099 N N . ALA A 1 135 ? 13.447 -23.889 -19.409 1.00 67.88 135 ALA A N 1
ATOM 1100 C CA . ALA A 1 135 ? 12.176 -24.361 -19.933 1.00 67.88 135 ALA A CA 1
ATOM 1101 C C . ALA A 1 135 ? 12.442 -25.738 -20.561 1.00 67.88 135 ALA A C 1
ATOM 1103 O O . ALA A 1 135 ? 13.361 -25.859 -21.372 1.00 67.88 135 ALA A O 1
ATOM 1104 N N . CYS A 1 136 ? 11.726 -26.759 -20.088 1.00 57.19 136 CYS A N 1
ATOM 1105 C CA . CYS A 1 136 ? 11.753 -28.108 -20.652 1.00 57.19 136 CYS A CA 1
ATOM 1106 C C . CYS A 1 136 ? 11.005 -28.154 -21.984 1.00 57.19 136 CYS A C 1
ATOM 1108 O O . CYS A 1 136 ? 9.981 -27.440 -22.092 1.00 57.19 136 CYS A O 1
#

Sequence (136 aa):
MTEESENYDPVGSILIQVHEDLYQLKEKLTKFSLEKKGETLDIQNLETAIERTEMGLKLLPTLIDQKSFIFPLESEGKLWQPQRQHGSFPRVFPRAKRKIGLNVKIMQDPENIYHRAAVNANYGISLPYINQRKAC

Secondary structure (DSSP, 8-state):
---------HHHHHHHHHHHHHHHHHHHHHHHHHHHTTS---HHHHHHHHHHHHHHHHTS-S-------------TT--------S----S---HHHHHHHHHHHHHH-SS-HHHHHHHHHHHS--PPP-PPP---

Organism: Propithecus coquereli (NCBI:txid379532)